Protein AF-K1PK33-F1 (afdb_monomer_lite)

Foldseek 3Di:
DDDPDDPDDDDPDPQDALDWDADPVRWIWHWHADPNDIDIWTKDFAPDWDAQPQQVVVVDADPVRHGDTARIATPRVRGGHHDPPPPVRVSVVRCVVRVPDD

Organism: Magallana gigas (NCBI:txid29159)

Secondary st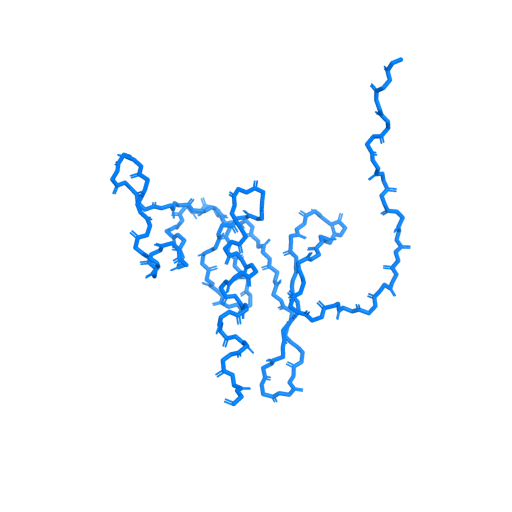ructure (DSSP, 8-state):
----------------TT-EEE-TTS-EEEEEEETTEEEEEEEEEEEEEEE-HHHHHHT-B-TTSPBPEEEEEETTT--B---TTT--HHHHHHHHHHS---

Structure (mmCIF, N/CA/C/O backbone):
data_AF-K1PK33-F1
#
_entry.id   AF-K1PK33-F1
#
loop_
_atom_site.group_PDB
_atom_site.id
_atom_site.type_symbol
_atom_site.label_atom_id
_atom_site.label_alt_id
_atom_site.label_comp_id
_atom_site.label_asym_id
_atom_site.label_entity_id
_atom_site.label_seq_id
_atom_site.pdbx_PDB_ins_code
_atom_site.Cartn_x
_atom_site.Cartn_y
_atom_site.Cartn_z
_atom_site.occupancy
_atom_site.B_iso_or_equiv
_atom_site.auth_seq_id
_atom_site.auth_comp_id
_atom_site.auth_asym_id
_atom_site.auth_atom_id
_atom_site.pdbx_PDB_model_num
ATOM 1 N N . MET A 1 1 ? 16.541 32.414 -13.543 1.00 37.16 1 MET A N 1
ATOM 2 C CA . MET A 1 1 ? 15.721 31.370 -14.196 1.00 37.16 1 MET A CA 1
ATOM 3 C C . MET A 1 1 ? 15.697 30.186 -13.229 1.00 37.16 1 MET A C 1
ATOM 5 O O . MET A 1 1 ? 16.771 29.677 -12.960 1.00 37.16 1 MET A O 1
ATOM 9 N N . ALA A 1 2 ? 14.664 30.121 -12.370 1.00 44.75 2 ALA A N 1
ATOM 10 C CA . ALA A 1 2 ? 13.646 29.042 -12.298 1.00 44.75 2 ALA A CA 1
ATOM 11 C C . ALA A 1 2 ? 14.223 27.737 -11.688 1.00 44.75 2 ALA A C 1
ATOM 13 O O . ALA A 1 2 ? 15.189 27.225 -12.227 1.00 44.75 2 ALA A O 1
ATOM 14 N N . GLU A 1 3 ? 13.790 27.149 -10.565 1.00 36.84 3 GLU A N 1
ATOM 15 C CA . GLU A 1 3 ? 12.603 27.227 -9.691 1.00 36.84 3 GLU A CA 1
ATOM 16 C C . GLU A 1 3 ? 13.015 26.840 -8.242 1.00 36.84 3 GLU A C 1
ATOM 18 O O . GLU A 1 3 ? 13.928 26.028 -8.077 1.00 36.84 3 GLU A O 1
ATOM 23 N N . PRO A 1 4 ? 12.361 27.337 -7.173 1.00 43.75 4 PRO A N 1
ATOM 24 C CA . PRO A 1 4 ? 12.530 26.788 -5.827 1.00 43.75 4 PRO A CA 1
ATOM 25 C C . PRO A 1 4 ? 11.628 25.555 -5.628 1.00 43.75 4 PRO A C 1
ATOM 27 O O . PRO A 1 4 ? 10.406 25.677 -5.535 1.00 43.75 4 PRO A O 1
ATOM 30 N N . ALA A 1 5 ? 12.218 24.358 -5.535 1.00 47.50 5 ALA A N 1
ATOM 31 C CA . ALA A 1 5 ? 11.487 23.139 -5.192 1.00 47.50 5 ALA A CA 1
ATOM 32 C C . ALA A 1 5 ? 10.870 23.275 -3.788 1.00 47.50 5 ALA A C 1
ATOM 34 O O . ALA A 1 5 ? 11.563 23.428 -2.783 1.00 47.50 5 ALA A O 1
ATOM 35 N N . ALA A 1 6 ? 9.540 23.273 -3.754 1.00 44.69 6 ALA A N 1
ATOM 36 C CA . ALA A 1 6 ? 8.713 23.588 -2.605 1.00 44.69 6 ALA A CA 1
ATOM 37 C C . ALA A 1 6 ? 9.001 22.696 -1.382 1.00 44.69 6 ALA A C 1
ATOM 39 O O . ALA A 1 6 ? 8.537 21.561 -1.294 1.00 44.69 6 ALA A O 1
ATOM 40 N N . MET A 1 7 ? 9.684 23.266 -0.388 1.00 42.12 7 MET A N 1
ATOM 41 C CA . MET A 1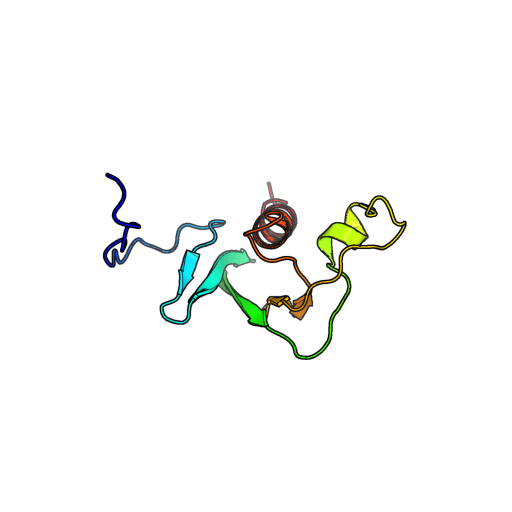 7 ? 9.675 22.802 0.998 1.00 42.12 7 MET A CA 1
ATOM 42 C C . MET A 1 7 ? 8.292 23.119 1.585 1.00 42.12 7 MET A C 1
ATOM 44 O O . MET A 1 7 ? 8.036 24.229 2.061 1.00 42.12 7 MET A O 1
ATOM 48 N N . LYS A 1 8 ? 7.345 22.180 1.479 1.00 44.16 8 LYS A N 1
ATOM 49 C CA . LYS A 1 8 ? 6.003 22.369 2.037 1.00 44.16 8 LYS A CA 1
ATOM 50 C C . LYS A 1 8 ? 6.056 22.169 3.549 1.00 44.16 8 LYS A C 1
ATOM 52 O O . LYS A 1 8 ? 6.262 21.072 4.054 1.00 44.16 8 LYS A O 1
ATOM 57 N N . ARG A 1 9 ? 5.938 23.320 4.210 1.00 40.09 9 ARG A N 1
ATOM 58 C CA . ARG A 1 9 ? 5.782 23.589 5.640 1.00 40.09 9 ARG A CA 1
ATOM 59 C C . ARG A 1 9 ? 4.893 22.547 6.316 1.00 40.09 9 ARG A C 1
ATOM 61 O O . ARG A 1 9 ? 3.862 22.170 5.769 1.00 40.09 9 ARG A O 1
ATOM 68 N N . GLY A 1 10 ? 5.299 22.149 7.520 1.00 44.12 10 GLY A N 1
ATOM 69 C CA . GLY A 1 10 ? 4.507 21.310 8.402 1.00 44.12 10 GLY A CA 1
ATOM 70 C C . GLY A 1 10 ? 3.120 21.901 8.607 1.00 44.12 10 GLY A C 1
ATOM 71 O O . GLY A 1 10 ? 2.968 23.019 9.096 1.00 44.12 10 GLY A O 1
ATOM 72 N N . VAL A 1 11 ? 2.122 21.121 8.227 1.00 42.56 11 VAL A N 1
ATOM 73 C CA . VAL A 1 11 ? 0.750 21.287 8.664 1.00 42.56 11 VAL A CA 1
ATOM 74 C C . VAL A 1 11 ? 0.427 19.984 9.376 1.00 42.56 11 VAL A C 1
ATOM 76 O O . VAL A 1 11 ? 0.555 18.904 8.803 1.00 42.56 11 VAL A O 1
ATOM 79 N N . ILE A 1 12 ? 0.061 20.073 10.650 1.00 48.12 12 ILE A N 1
ATOM 80 C CA . ILE A 1 12 ? -0.656 19.002 11.343 1.00 48.12 12 ILE A CA 1
ATOM 81 C C . ILE A 1 12 ? -2.072 18.937 10.749 1.00 48.12 12 ILE A C 1
ATOM 83 O O . ILE A 1 12 ? -3.052 19.282 11.397 1.00 48.12 12 ILE A O 1
ATOM 87 N N . GLU A 1 13 ? -2.181 18.591 9.465 1.00 49.12 13 GLU A N 1
ATOM 88 C CA . GLU A 1 13 ? -3.459 18.229 8.862 1.00 49.12 13 GLU A CA 1
ATOM 89 C C . GLU A 1 13 ? -3.867 16.894 9.474 1.00 49.12 13 GLU A C 1
ATOM 91 O O . GLU A 1 13 ? -3.061 15.963 9.561 1.00 49.12 13 GLU A O 1
ATOM 96 N N . ALA A 1 14 ? -5.110 16.813 9.953 1.00 53.28 14 ALA A N 1
ATOM 97 C CA . ALA A 1 14 ? -5.694 15.548 10.371 1.00 53.28 14 ALA A CA 1
ATOM 98 C C . ALA A 1 14 ? -5.405 14.487 9.292 1.00 53.28 14 ALA A C 1
ATOM 100 O O . ALA A 1 14 ? -5.487 14.815 8.104 1.00 53.28 14 ALA A O 1
ATOM 101 N N . PRO A 1 15 ? -5.040 13.245 9.663 1.00 57.06 15 PRO A N 1
ATOM 102 C CA . PRO A 1 15 ? -4.675 12.226 8.690 1.00 57.06 15 PRO A CA 1
ATOM 103 C C . PRO A 1 15 ? -5.823 12.058 7.698 1.00 57.06 15 PRO A C 1
ATOM 105 O O . PRO A 1 15 ? -6.903 11.584 8.055 1.00 57.06 15 PRO A O 1
ATOM 108 N N . VAL A 1 16 ? -5.603 12.492 6.456 1.00 64.94 16 VAL A N 1
ATOM 109 C CA . VAL A 1 16 ? -6.626 12.398 5.422 1.00 64.94 16 VAL A CA 1
ATOM 110 C C . VAL A 1 16 ? -6.765 10.920 5.089 1.00 64.94 16 VAL A C 1
ATOM 112 O O . VAL A 1 16 ? -5.856 10.295 4.535 1.00 64.94 16 VAL A O 1
ATOM 115 N N . LEU A 1 17 ? -7.899 10.343 5.485 1.00 74.44 17 LEU A N 1
ATOM 116 C CA . LEU A 1 17 ? -8.216 8.949 5.211 1.00 74.44 17 LEU A CA 1
ATOM 117 C C . LEU A 1 17 ? -8.039 8.660 3.723 1.00 74.44 17 LEU A C 1
ATOM 119 O O . LEU A 1 17 ? -8.419 9.454 2.863 1.00 74.44 17 LEU A O 1
ATOM 123 N N . ASN A 1 18 ? -7.459 7.503 3.424 1.00 72.19 18 ASN A N 1
ATOM 124 C CA . ASN A 1 18 ? -7.220 7.034 2.065 1.00 72.19 18 ASN A CA 1
ATOM 125 C C . ASN A 1 18 ? -6.302 7.951 1.228 1.00 72.19 18 ASN A C 1
ATOM 127 O O . ASN A 1 18 ? -6.338 7.879 0.001 1.00 72.19 18 ASN A O 1
ATOM 131 N N . THR A 1 19 ? -5.465 8.773 1.870 1.00 78.38 19 THR A N 1
ATOM 132 C CA . THR A 1 19 ? -4.480 9.639 1.203 1.00 78.38 19 THR A CA 1
ATOM 133 C C . THR A 1 19 ? -3.058 9.256 1.593 1.00 78.38 19 THR A C 1
ATOM 135 O O . THR A 1 19 ? -2.767 9.026 2.766 1.00 78.38 19 THR A O 1
ATOM 138 N N . VAL A 1 20 ? -2.163 9.174 0.604 1.00 81.88 20 VAL A N 1
ATOM 139 C CA . VAL A 1 20 ? -0.742 8.906 0.852 1.00 81.88 20 VAL A CA 1
ATOM 140 C C . VAL A 1 20 ? -0.046 10.202 1.243 1.00 81.88 20 VAL A C 1
ATOM 142 O O . VAL A 1 20 ? -0.018 11.153 0.465 1.00 81.88 20 VAL A O 1
ATOM 145 N N . THR A 1 21 ? 0.560 10.215 2.421 1.00 84.00 21 THR A N 1
ATOM 146 C CA . THR A 1 21 ? 1.436 11.282 2.903 1.00 84.00 21 THR A CA 1
ATOM 147 C C . THR A 1 21 ? 2.876 10.778 2.979 1.00 84.00 21 THR A C 1
ATOM 149 O O . THR A 1 21 ? 3.150 9.585 2.839 1.00 84.00 21 THR A O 1
ATOM 152 N N . THR A 1 22 ? 3.835 11.687 3.136 1.00 81.75 22 THR A N 1
ATOM 153 C CA . THR A 1 22 ? 5.240 11.339 3.381 1.00 81.75 22 THR A CA 1
ATOM 154 C C . THR A 1 22 ? 5.648 11.798 4.767 1.00 81.75 22 THR A C 1
ATOM 156 O O . THR A 1 22 ? 5.452 12.967 5.096 1.00 81.75 22 THR A O 1
ATOM 159 N N . ASN A 1 23 ? 6.236 10.898 5.551 1.00 80.94 23 ASN A N 1
ATOM 160 C CA . ASN A 1 23 ? 6.742 11.210 6.880 1.00 80.94 23 ASN A CA 1
ATOM 161 C C . ASN A 1 23 ? 8.054 12.023 6.809 1.00 80.94 23 ASN A C 1
ATOM 163 O O . ASN A 1 23 ? 8.638 12.206 5.738 1.00 80.94 23 ASN A O 1
ATOM 167 N N . LEU A 1 24 ? 8.546 12.479 7.967 1.00 77.56 24 LEU A N 1
ATOM 168 C CA . LEU A 1 24 ? 9.811 13.227 8.087 1.00 77.56 24 LEU A CA 1
ATOM 169 C C . LEU A 1 24 ? 11.041 12.435 7.603 1.00 77.56 24 LEU A C 1
ATOM 171 O O . LEU A 1 24 ? 12.046 13.028 7.226 1.00 77.56 24 LEU A O 1
ATOM 175 N N . GLU A 1 25 ? 10.956 11.105 7.578 1.00 78.88 25 GLU A N 1
ATOM 176 C CA . GLU A 1 25 ? 11.997 10.203 7.068 1.00 78.88 25 GLU A CA 1
ATOM 177 C C . GLU A 1 25 ? 11.886 9.969 5.545 1.00 78.88 25 GLU A C 1
ATOM 179 O O . GLU A 1 25 ? 12.652 9.196 4.969 1.00 78.88 25 GLU A O 1
ATOM 184 N N . GLY A 1 26 ? 10.917 10.600 4.867 1.00 78.25 26 GLY A N 1
ATOM 185 C CA . GLY A 1 26 ? 10.665 10.441 3.431 1.00 78.25 26 GLY A CA 1
ATOM 186 C C . GLY A 1 26 ? 9.976 9.124 3.040 1.00 78.25 26 GLY A C 1
ATOM 187 O O . GLY A 1 26 ? 9.934 8.764 1.853 1.00 78.25 26 GLY A O 1
ATOM 188 N N . GLN A 1 27 ? 9.440 8.389 4.015 1.00 82.31 27 GLN A N 1
ATOM 189 C CA . GLN A 1 27 ? 8.652 7.175 3.817 1.00 82.31 27 GLN A CA 1
ATOM 190 C C . GLN A 1 27 ? 7.197 7.536 3.524 1.00 82.31 27 GLN A C 1
ATOM 192 O O . GLN A 1 27 ? 6.650 8.469 4.104 1.00 82.31 27 GLN A O 1
ATOM 197 N N . CYS A 1 28 ? 6.557 6.794 2.621 1.00 84.69 28 CYS A N 1
ATOM 198 C CA . CYS A 1 28 ? 5.143 7.003 2.323 1.00 84.69 28 CYS A CA 1
ATOM 199 C C . CYS A 1 28 ? 4.289 6.325 3.398 1.00 84.69 28 CYS A C 1
ATOM 201 O O . CYS A 1 28 ? 4.477 5.137 3.656 1.00 84.69 28 CYS A O 1
ATOM 203 N N . GLU A 1 29 ? 3.330 7.033 3.976 1.00 87.25 29 GLU A N 1
ATOM 204 C CA . GLU A 1 29 ? 2.347 6.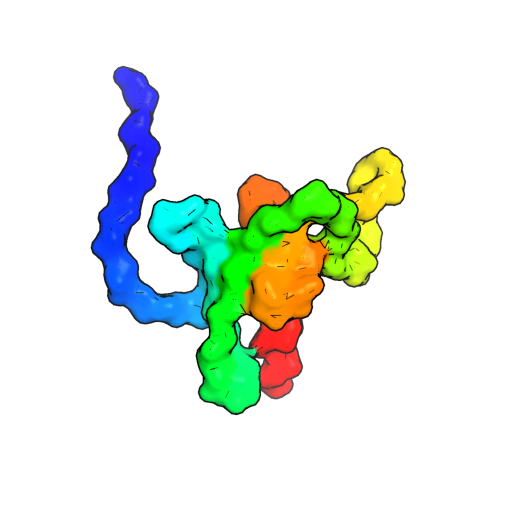479 4.900 1.00 87.25 29 GLU A CA 1
ATOM 205 C C . GLU A 1 29 ? 0.918 6.779 4.440 1.00 87.25 29 GLU A C 1
ATOM 207 O O . GLU A 1 29 ? 0.677 7.664 3.624 1.00 87.25 29 GLU A O 1
ATOM 212 N N . LEU A 1 30 ? -0.027 5.964 4.886 1.00 86.50 30 LEU A N 1
ATOM 213 C CA . LEU A 1 30 ? -1.432 6.021 4.505 1.00 86.50 30 LEU A CA 1
ATOM 214 C C . LEU A 1 30 ? -2.275 5.596 5.701 1.00 86.50 30 LEU A C 1
ATOM 216 O O . LEU A 1 30 ? -1.925 4.645 6.391 1.00 86.50 30 LEU A O 1
ATOM 220 N N . TYR A 1 31 ? -3.415 6.241 5.909 1.00 86.56 31 TYR A N 1
ATOM 221 C CA . TYR A 1 31 ? -4.341 5.885 6.979 1.00 86.56 31 TYR A CA 1
ATOM 222 C C . TYR A 1 31 ? -5.651 5.368 6.393 1.00 86.56 31 TYR A C 1
ATOM 224 O O . TYR A 1 31 ? -6.226 6.002 5.508 1.00 86.56 31 TYR A O 1
ATOM 232 N N . THR A 1 32 ? -6.123 4.218 6.868 1.00 86.19 32 THR A N 1
ATOM 233 C CA . THR A 1 32 ? -7.380 3.603 6.411 1.00 86.19 32 THR A CA 1
ATOM 234 C C . THR A 1 32 ? -8.227 3.188 7.608 1.00 86.19 32 THR A C 1
ATOM 236 O O . THR A 1 32 ? -7.702 3.000 8.703 1.00 86.19 32 THR A O 1
ATOM 239 N N . MET A 1 33 ? -9.539 3.058 7.416 1.00 83.19 33 MET A N 1
ATOM 240 C CA . MET A 1 33 ? -10.453 2.571 8.452 1.00 83.19 33 MET A CA 1
ATOM 241 C C . MET A 1 33 ? -10.718 1.082 8.245 1.00 83.19 33 MET A C 1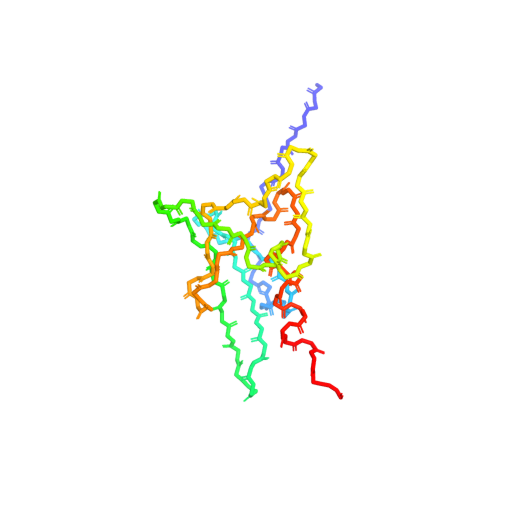
ATOM 243 O O . MET A 1 33 ? -11.221 0.690 7.199 1.00 83.19 33 MET A O 1
ATOM 247 N N . GLU A 1 34 ? -10.407 0.266 9.246 1.00 81.00 34 GLU A N 1
ATOM 248 C CA . GLU A 1 34 ? -10.674 -1.176 9.277 1.00 81.00 34 GLU A CA 1
ATOM 249 C C . GLU A 1 34 ? -11.517 -1.486 10.512 1.00 81.00 34 GLU A C 1
ATOM 251 O O . GLU A 1 34 ? -11.062 -1.280 11.640 1.00 81.00 34 GLU A O 1
ATOM 256 N N . GLY A 1 35 ? -12.761 -1.936 10.328 1.00 76.38 35 GLY A N 1
ATOM 257 C CA . GLY A 1 35 ? -13.642 -2.287 11.452 1.00 76.38 35 GLY A CA 1
ATOM 258 C C . GLY A 1 35 ? -13.833 -1.154 12.473 1.00 76.38 35 GLY A C 1
ATOM 259 O O . GLY A 1 35 ? -13.874 -1.405 13.675 1.00 76.38 35 GLY A O 1
ATOM 260 N N . GLY A 1 36 ? -13.869 0.102 12.010 1.00 78.81 36 GLY A N 1
ATOM 261 C CA . GLY A 1 36 ? -13.989 1.287 12.868 1.00 78.81 36 GLY A CA 1
ATOM 262 C C . GLY A 1 36 ? -12.685 1.749 13.533 1.00 78.81 36 GLY A C 1
ATOM 263 O O . GLY A 1 36 ? -12.713 2.691 14.321 1.00 78.81 36 GLY A O 1
ATOM 264 N N . ARG A 1 37 ? -11.538 1.129 13.225 1.00 82.88 37 ARG A N 1
ATOM 265 C CA . ARG A 1 37 ? -10.220 1.530 13.740 1.00 82.88 37 ARG A CA 1
ATOM 266 C C . ARG A 1 37 ? -9.371 2.160 12.648 1.00 82.88 37 ARG A C 1
ATOM 268 O O . ARG A 1 37 ? -9.309 1.655 11.530 1.00 82.88 37 ARG A O 1
ATOM 275 N N . LEU A 1 38 ? -8.672 3.233 13.008 1.00 84.88 38 LEU A N 1
ATOM 276 C CA . LEU A 1 38 ? -7.693 3.869 12.138 1.00 84.88 38 LEU A CA 1
ATOM 277 C C . LEU A 1 38 ? -6.421 3.016 12.089 1.00 84.88 38 LEU A C 1
ATOM 279 O O . LEU A 1 38 ? -5.727 2.859 13.093 1.00 84.88 38 LEU A O 1
ATOM 283 N N . ILE A 1 39 ? -6.105 2.485 10.915 1.00 87.44 39 ILE A N 1
ATOM 284 C CA . ILE A 1 39 ? -4.903 1.702 10.658 1.00 87.44 39 ILE A CA 1
ATOM 285 C C . ILE A 1 39 ? -3.927 2.551 9.853 1.00 87.44 39 ILE A C 1
ATOM 287 O O . ILE A 1 39 ? -4.235 3.008 8.752 1.00 87.44 39 ILE A O 1
ATOM 291 N N . ARG A 1 40 ? -2.730 2.751 10.409 1.00 88.94 40 ARG A N 1
ATOM 292 C CA . ARG A 1 40 ? -1.60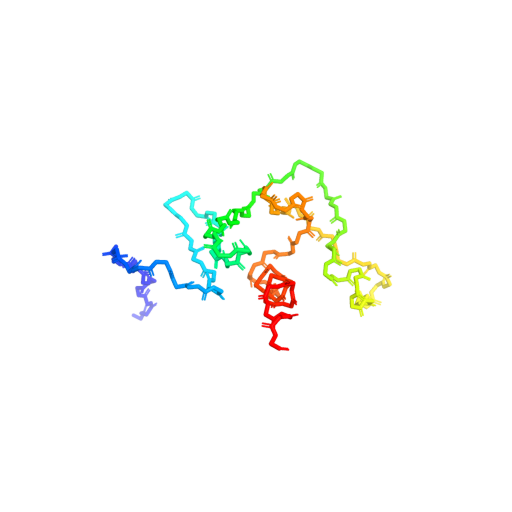8 3.380 9.710 1.00 88.94 40 ARG A CA 1
ATOM 293 C C . ARG A 1 40 ? -0.863 2.327 8.907 1.00 88.94 40 ARG A C 1
ATOM 295 O O . ARG A 1 40 ? -0.437 1.321 9.462 1.00 88.94 40 ARG A O 1
ATOM 302 N N . HIS A 1 41 ? -0.644 2.596 7.632 1.00 89.06 41 HIS A N 1
ATOM 303 C CA . HIS A 1 41 ? 0.094 1.779 6.682 1.00 89.06 41 HIS A CA 1
ATOM 304 C C . HIS A 1 41 ? 1.347 2.528 6.276 1.00 89.06 41 HIS A C 1
ATOM 306 O O . HIS A 1 41 ? 1.258 3.559 5.621 1.00 89.06 41 HIS A O 1
ATOM 312 N N . THR A 1 42 ? 2.514 2.010 6.636 1.00 89.56 42 THR A N 1
ATOM 313 C CA . THR A 1 42 ? 3.794 2.637 6.286 1.00 89.56 42 THR A CA 1
ATOM 314 C C . THR A 1 42 ? 4.499 1.804 5.229 1.00 89.56 42 THR A C 1
ATOM 316 O O . THR A 1 42 ? 4.630 0.586 5.357 1.00 89.56 42 THR A O 1
ATOM 319 N N . LEU A 1 43 ? 4.939 2.457 4.159 1.00 87.69 43 LEU A N 1
ATOM 320 C CA . LEU A 1 43 ? 5.652 1.836 3.060 1.00 87.69 43 LEU A CA 1
ATOM 321 C C . LEU A 1 43 ? 7.156 1.836 3.363 1.00 87.69 43 LEU A C 1
ATOM 323 O O . LEU A 1 43 ? 7.832 2.856 3.226 1.00 87.69 43 LEU A O 1
ATOM 327 N N . LYS A 1 44 ? 7.685 0.671 3.735 1.00 88.88 44 LYS A N 1
ATOM 328 C CA . LYS A 1 44 ? 9.102 0.471 4.049 1.00 88.88 44 LYS A CA 1
ATOM 329 C C . LYS A 1 44 ? 9.843 -0.218 2.918 1.00 88.88 44 LYS A C 1
ATOM 331 O O . LYS A 1 44 ? 9.306 -1.104 2.246 1.00 88.88 44 LYS A O 1
ATOM 336 N N . SER A 1 45 ? 11.106 0.155 2.738 1.00 87.44 45 SER A N 1
ATOM 337 C CA . SER A 1 45 ? 12.034 -0.584 1.887 1.00 87.44 45 SER A CA 1
ATOM 338 C C . SER A 1 45 ? 12.365 -1.948 2.498 1.00 87.44 45 SER A C 1
ATOM 340 O O . SER A 1 45 ? 12.522 -2.079 3.708 1.00 87.44 45 SER A O 1
ATOM 342 N N . MET A 1 46 ? 12.488 -2.961 1.653 1.00 85.94 46 MET A N 1
ATOM 343 C CA . MET A 1 46 ? 12.827 -4.338 1.980 1.00 85.94 46 MET A CA 1
ATOM 344 C C . MET A 1 46 ? 14.105 -4.719 1.216 1.00 85.94 46 MET A C 1
ATOM 346 O O . MET A 1 46 ? 14.265 -4.300 0.066 1.00 85.94 46 MET A O 1
ATOM 350 N N . PRO A 1 47 ? 15.001 -5.535 1.803 1.00 83.81 47 PRO A N 1
ATOM 351 C CA . PRO A 1 47 ? 16.239 -5.953 1.138 1.00 83.81 47 PRO A CA 1
ATOM 352 C C . PRO A 1 47 ? 16.001 -6.819 -0.110 1.00 83.81 47 PRO A C 1
ATOM 354 O O . PRO A 1 47 ? 16.798 -6.795 -1.044 1.00 83.81 47 PRO A O 1
ATOM 357 N N . ALA A 1 48 ? 14.898 -7.570 -0.154 1.00 86.00 48 ALA A N 1
ATOM 358 C CA . ALA A 1 48 ? 14.551 -8.437 -1.275 1.00 86.00 48 ALA A CA 1
ATOM 359 C C . ALA A 1 48 ? 13.491 -7.794 -2.180 1.00 86.00 48 ALA A C 1
ATOM 361 O O . ALA A 1 48 ? 12.454 -7.324 -1.705 1.00 86.00 48 ALA A O 1
ATOM 362 N N . ARG A 1 49 ? 13.710 -7.849 -3.501 1.00 83.38 49 ARG A N 1
ATOM 363 C CA . ARG A 1 49 ? 12.674 -7.503 -4.484 1.00 83.38 49 ARG A CA 1
ATOM 364 C C . ARG A 1 49 ? 11.588 -8.565 -4.458 1.00 83.38 49 ARG A C 1
ATOM 366 O O . ARG A 1 49 ? 11.852 -9.734 -4.725 1.00 83.38 49 ARG A O 1
ATOM 373 N N . LYS A 1 50 ? 10.354 -8.147 -4.201 1.00 87.62 50 LYS A N 1
ATOM 374 C CA . LYS A 1 50 ? 9.173 -9.004 -4.314 1.00 87.62 50 LYS A CA 1
ATOM 375 C C . LYS A 1 50 ? 8.264 -8.495 -5.418 1.00 87.62 50 LYS A C 1
ATOM 377 O O . LYS A 1 50 ? 8.295 -7.324 -5.788 1.00 87.62 50 LYS A O 1
ATOM 382 N N . VAL A 1 51 ? 7.452 -9.387 -5.965 1.00 87.25 51 VAL A N 1
ATOM 383 C CA . VAL A 1 51 ? 6.435 -9.015 -6.950 1.00 87.25 51 VAL A CA 1
ATOM 384 C C . VAL A 1 51 ? 5.373 -8.161 -6.261 1.00 87.25 51 VAL A C 1
ATOM 386 O O . VAL A 1 51 ? 4.894 -8.534 -5.194 1.00 87.25 51 VAL A O 1
ATOM 389 N N . CYS A 1 52 ? 5.006 -7.028 -6.859 1.00 87.12 52 CYS A N 1
ATOM 390 C CA . CYS A 1 52 ? 3.942 -6.169 -6.352 1.00 87.12 52 CYS A CA 1
ATOM 391 C C . CYS A 1 52 ? 2.619 -6.944 -6.324 1.00 87.12 52 CYS A C 1
ATOM 393 O O . CYS A 1 52 ? 2.160 -7.420 -7.363 1.00 87.12 52 CYS A O 1
ATOM 395 N N . ALA A 1 53 ? 1.999 -7.047 -5.148 1.00 86.69 53 ALA A N 1
ATOM 396 C CA . ALA A 1 53 ? 0.748 -7.772 -4.952 1.00 86.69 53 ALA A CA 1
ATOM 397 C C . ALA A 1 53 ? -0.370 -7.210 -5.841 1.00 86.69 53 ALA A C 1
ATOM 399 O O . ALA A 1 53 ? -1.096 -7.975 -6.470 1.00 86.69 53 ALA A O 1
ATOM 400 N N . TYR A 1 54 ? -0.444 -5.881 -5.964 1.00 85.88 54 TYR A N 1
ATOM 401 C CA . TYR A 1 54 ? -1.423 -5.225 -6.826 1.00 85.88 54 TYR A CA 1
ATOM 402 C C . TYR A 1 54 ? -1.187 -5.528 -8.310 1.00 85.88 54 TYR A C 1
ATOM 404 O O . TYR A 1 54 ? -2.109 -5.956 -8.988 1.00 85.88 54 TYR A O 1
ATOM 412 N N . CYS A 1 55 ? 0.047 -5.400 -8.812 1.00 83.62 55 CYS A N 1
ATOM 413 C CA . CYS A 1 55 ? 0.344 -5.714 -10.217 1.00 83.62 55 CYS A CA 1
ATOM 414 C C . CYS A 1 55 ? 0.157 -7.203 -10.538 1.00 83.62 55 CYS A C 1
ATOM 416 O O . CYS A 1 55 ? -0.223 -7.558 -11.649 1.00 83.62 55 CYS A O 1
ATOM 418 N N . LYS A 1 56 ? 0.413 -8.085 -9.564 1.00 85.25 56 LYS A N 1
ATOM 419 C CA . LYS A 1 56 ? 0.110 -9.513 -9.684 1.00 85.25 56 LYS A CA 1
ATOM 420 C C . LYS A 1 56 ? -1.398 -9.749 -9.785 1.00 85.25 56 LYS A C 1
ATOM 422 O O . LYS A 1 56 ? -1.811 -10.576 -10.587 1.00 85.25 56 LYS A O 1
ATOM 427 N N . PHE A 1 57 ? -2.192 -9.028 -8.994 1.00 83.31 57 PHE A N 1
ATOM 428 C CA . PHE A 1 57 ? -3.652 -9.114 -9.004 1.00 83.31 57 PHE A CA 1
ATOM 429 C C . PHE A 1 57 ? -4.260 -8.564 -10.300 1.00 83.31 57 PHE A C 1
ATOM 431 O O . PHE A 1 57 ? -5.104 -9.221 -10.896 1.00 83.31 57 PHE A O 1
ATOM 438 N N . THR A 1 58 ? -3.796 -7.407 -10.781 1.00 82.12 58 THR A N 1
ATOM 439 C CA . THR A 1 58 ? -4.270 -6.820 -12.045 1.00 82.12 58 THR A CA 1
ATOM 440 C C . THR A 1 58 ? -3.776 -7.570 -13.281 1.00 82.12 58 THR A C 1
ATOM 442 O O . THR A 1 58 ? -4.255 -7.318 -14.382 1.00 82.12 58 THR A O 1
ATOM 445 N N . GLY A 1 59 ? -2.804 -8.476 -13.127 1.00 77.00 59 GLY A N 1
ATOM 446 C CA . GLY A 1 59 ? -2.189 -9.189 -14.244 1.00 77.00 59 GLY A CA 1
ATOM 447 C C . GLY A 1 59 ? -1.354 -8.285 -15.153 1.00 77.00 59 GLY A C 1
ATOM 448 O O . GLY A 1 59 ? -0.981 -8.704 -16.248 1.00 77.00 59 GLY A O 1
ATOM 449 N N . GLU A 1 60 ? -1.039 -7.061 -14.716 1.00 68.75 60 GLU A N 1
ATOM 450 C CA . GLU A 1 60 ? -0.239 -6.124 -15.496 1.00 68.75 60 GLU A CA 1
ATOM 451 C C . GLU A 1 60 ? 1.200 -6.632 -15.629 1.00 68.75 60 GLU A C 1
ATOM 453 O O . GLU A 1 60 ? 1.981 -6.675 -14.669 1.00 68.75 60 GLU A O 1
ATOM 458 N N . ARG A 1 61 ? 1.556 -7.004 -16.857 1.00 71.44 61 ARG A N 1
ATOM 459 C CA . ARG A 1 61 ? 2.910 -7.397 -17.245 1.00 71.44 61 ARG A CA 1
ATOM 460 C C . ARG A 1 61 ? 3.583 -6.220 -17.933 1.00 71.44 61 ARG A C 1
ATOM 462 O O . ARG A 1 61 ? 2.959 -5.498 -18.707 1.00 71.44 61 ARG A O 1
ATOM 469 N N . PHE A 1 62 ? 4.866 -6.020 -17.656 1.00 67.31 62 PHE A N 1
ATOM 470 C CA . PHE A 1 62 ? 5.675 -5.119 -18.468 1.00 67.31 62 PHE A CA 1
ATOM 471 C C . PHE A 1 62 ? 5.810 -5.661 -19.894 1.00 67.31 62 PHE A C 1
ATOM 473 O O . PHE A 1 62 ? 5.660 -6.862 -20.114 1.00 67.31 62 PHE A O 1
ATOM 480 N N . ALA A 1 63 ? 6.172 -4.787 -20.840 1.00 62.38 63 ALA A N 1
ATOM 481 C CA . ALA A 1 63 ? 6.435 -5.152 -22.237 1.00 62.38 63 ALA A CA 1
ATOM 482 C C . ALA A 1 63 ? 7.413 -6.339 -22.379 1.00 62.38 63 ALA A C 1
ATOM 484 O O . ALA A 1 63 ? 7.295 -7.135 -23.302 1.00 62.38 63 ALA A O 1
ATOM 485 N N . ASN A 1 64 ? 8.306 -6.523 -21.399 1.00 68.00 64 ASN A N 1
ATOM 486 C CA . ASN A 1 64 ? 9.261 -7.633 -21.332 1.00 68.00 64 ASN A CA 1
ATOM 487 C C . ASN A 1 64 ? 8.686 -8.916 -20.685 1.00 68.00 64 ASN A C 1
ATOM 489 O O . ASN A 1 64 ? 9.450 -9.743 -20.193 1.00 68.00 64 ASN A O 1
ATOM 493 N N . GLY A 1 65 ? 7.363 -9.058 -20.552 1.00 70.69 65 GLY A N 1
ATOM 494 C CA . GLY A 1 65 ? 6.689 -10.231 -19.968 1.00 70.69 65 GLY A CA 1
ATOM 495 C C . GLY A 1 65 ? 6.797 -10.383 -18.442 1.00 70.69 65 GLY A C 1
ATOM 496 O O . GLY A 1 65 ? 6.121 -11.229 -17.859 1.00 70.69 65 GLY A O 1
ATOM 497 N N . ASN A 1 66 ? 7.603 -9.555 -17.773 1.00 74.12 66 ASN A N 1
ATOM 498 C CA . ASN A 1 66 ? 7.839 -9.629 -16.331 1.00 74.12 66 ASN A CA 1
ATOM 499 C C . ASN A 1 66 ? 6.774 -8.873 -15.522 1.00 74.12 66 ASN A C 1
ATOM 501 O O . ASN A 1 66 ? 6.352 -7.775 -15.892 1.00 74.12 66 ASN A O 1
ATOM 505 N N . ILE A 1 67 ? 6.378 -9.431 -14.375 1.00 77.31 67 ILE A N 1
ATOM 506 C CA . ILE A 1 67 ? 5.495 -8.746 -13.418 1.00 77.31 67 ILE A CA 1
ATOM 507 C C . ILE A 1 67 ? 6.318 -7.731 -12.624 1.00 77.31 67 ILE A C 1
ATOM 509 O O . ILE A 1 67 ? 7.462 -7.994 -12.247 1.00 77.31 67 ILE A O 1
ATOM 513 N N . LYS A 1 68 ? 5.730 -6.567 -12.339 1.00 81.25 68 LYS A N 1
ATOM 514 C CA . LYS A 1 68 ? 6.411 -5.497 -11.612 1.00 81.25 68 LYS A CA 1
ATOM 515 C C . LYS A 1 68 ? 6.908 -5.942 -10.246 1.00 81.25 68 LYS A C 1
ATOM 517 O O . LYS A 1 68 ? 6.129 -6.296 -9.362 1.00 81.25 68 LYS A O 1
ATOM 522 N N . GLN A 1 69 ? 8.222 -5.869 -10.078 1.00 84.38 69 GLN A N 1
ATOM 523 C CA . GLN A 1 69 ? 8.889 -6.077 -8.805 1.00 84.38 69 GLN A CA 1
ATOM 524 C C . GLN A 1 69 ? 9.060 -4.747 -8.073 1.00 84.38 69 GLN A C 1
ATOM 526 O O . GLN A 1 69 ? 9.205 -3.686 -8.679 1.00 84.38 69 GLN A O 1
ATOM 531 N N . THR A 1 70 ? 9.023 -4.813 -6.752 1.00 86.06 70 THR A N 1
ATOM 532 C CA . THR A 1 70 ? 9.152 -3.677 -5.851 1.00 86.06 70 THR A CA 1
ATOM 533 C C . THR A 1 70 ? 10.096 -4.038 -4.715 1.00 86.06 70 THR A C 1
ATOM 535 O O . THR A 1 70 ? 10.133 -5.178 -4.249 1.00 86.06 70 THR A O 1
ATOM 538 N N . PHE A 1 71 ? 10.857 -3.046 -4.273 1.00 87.31 71 PHE A N 1
ATOM 539 C CA . PHE A 1 71 ? 11.646 -3.109 -3.045 1.00 87.31 71 PHE A CA 1
ATOM 540 C C . PHE A 1 71 ? 10.872 -2.583 -1.844 1.00 87.31 71 PHE A C 1
ATOM 542 O O . PHE A 1 71 ? 11.446 -2.402 -0.783 1.00 87.31 71 PHE A O 1
ATOM 549 N N . TYR A 1 72 ? 9.595 -2.263 -2.010 1.00 88.31 72 TYR A N 1
ATOM 550 C CA . TYR A 1 72 ? 8.795 -1.638 -0.976 1.00 88.31 72 TYR A CA 1
ATOM 551 C C . TYR A 1 72 ? 7.654 -2.5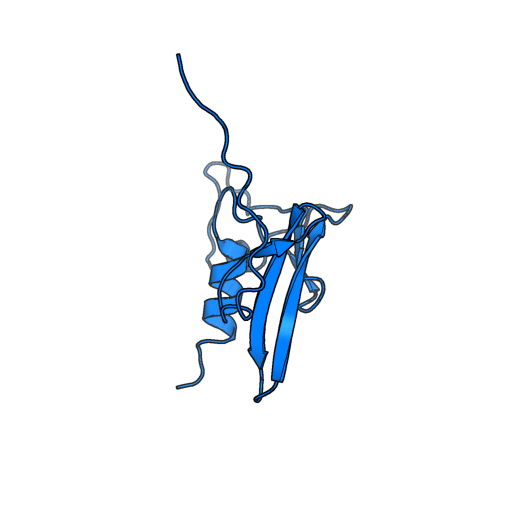56 -0.566 1.00 88.31 72 TYR A C 1
ATOM 553 O O . TYR A 1 72 ? 7.052 -3.239 -1.398 1.00 88.31 72 TYR A O 1
ATOM 561 N N . HIS A 1 73 ? 7.344 -2.554 0.722 1.00 91.06 73 HIS A N 1
ATOM 562 C CA . HIS A 1 73 ? 6.208 -3.268 1.278 1.00 91.06 73 HIS A CA 1
ATOM 563 C C . HIS A 1 73 ? 5.501 -2.402 2.311 1.00 91.06 73 HIS A C 1
ATOM 565 O O . HIS A 1 73 ? 6.115 -1.555 2.956 1.00 91.06 73 HIS A O 1
ATOM 571 N N . CYS A 1 74 ? 4.199 -2.608 2.444 1.00 89.94 74 CYS A N 1
ATOM 572 C CA . CYS A 1 74 ? 3.455 -2.076 3.568 1.00 89.94 74 CYS A CA 1
ATOM 573 C C . CYS A 1 74 ? 3.835 -2.881 4.814 1.00 89.94 74 CYS A C 1
ATOM 575 O O . CYS A 1 74 ? 3.655 -4.096 4.812 1.00 89.94 74 CYS A O 1
ATOM 577 N N . GLU A 1 75 ? 4.334 -2.224 5.857 1.00 90.25 75 GLU A N 1
ATOM 578 C CA . GLU A 1 75 ? 4.660 -2.871 7.134 1.00 90.25 75 GLU A CA 1
ATOM 579 C C . GLU A 1 75 ? 3.412 -3.494 7.774 1.00 90.25 75 GLU A C 1
ATOM 581 O O . GLU A 1 75 ? 3.427 -4.652 8.183 1.00 90.25 75 GLU A O 1
ATOM 586 N N . THR A 1 76 ? 2.303 -2.758 7.764 1.00 89.62 76 THR A N 1
ATOM 587 C CA . THR A 1 76 ? 1.061 -3.129 8.451 1.00 89.62 76 THR A CA 1
ATOM 588 C C . THR A 1 76 ? 0.320 -4.273 7.770 1.00 89.62 76 THR A C 1
ATOM 590 O O . THR A 1 76 ? -0.136 -5.205 8.421 1.00 89.62 76 THR A O 1
ATOM 593 N N . CYS A 1 77 ? 0.224 -4.233 6.441 1.00 86.81 77 CYS A N 1
ATOM 594 C CA . CYS A 1 77 ? -0.407 -5.295 5.660 1.00 86.81 77 CYS A CA 1
ATOM 595 C C . CYS A 1 77 ? 0.572 -6.417 5.265 1.00 86.81 77 CYS A C 1
ATOM 597 O O . CYS A 1 77 ? 0.144 -7.408 4.679 1.00 86.81 77 CYS A O 1
ATOM 599 N N . ASN A 1 78 ? 1.877 -6.242 5.500 1.00 87.81 78 ASN A N 1
ATOM 600 C CA . ASN A 1 78 ? 2.962 -7.105 5.018 1.00 87.81 78 ASN A CA 1
ATOM 601 C C . ASN A 1 78 ? 2.936 -7.387 3.497 1.00 87.81 78 ASN A C 1
ATOM 603 O O . ASN A 1 78 ? 3.422 -8.414 3.024 1.00 87.81 78 ASN A O 1
ATOM 607 N N . VAL A 1 79 ? 2.364 -6.480 2.696 1.00 88.94 79 VAL A N 1
ATOM 608 C CA . VAL A 1 79 ? 2.210 -6.683 1.246 1.00 88.94 79 VAL A CA 1
ATOM 609 C C . VAL A 1 79 ? 3.237 -5.888 0.441 1.00 88.94 79 VAL A C 1
ATOM 611 O O . VAL A 1 79 ? 3.385 -4.682 0.656 1.00 88.94 79 VAL A O 1
ATOM 614 N N . PRO A 1 80 ? 3.934 -6.516 -0.522 1.00 90.12 80 PRO A N 1
ATOM 615 C CA . PRO A 1 80 ? 4.830 -5.809 -1.430 1.00 90.12 80 PRO A CA 1
ATOM 616 C C . PRO A 1 80 ? 4.021 -4.939 -2.398 1.00 90.12 80 PRO A C 1
ATOM 618 O O . PRO A 1 80 ? 3.203 -5.448 -3.165 1.00 90.12 80 PRO A O 1
ATOM 621 N N . LEU A 1 81 ? 4.243 -3.624 -2.383 1.00 88.12 81 LEU A N 1
ATOM 622 C CA . LEU A 1 81 ? 3.531 -2.656 -3.225 1.00 88.12 81 LEU A CA 1
ATOM 623 C C . LEU A 1 81 ? 4.506 -1.660 -3.855 1.00 88.12 81 LEU A C 1
ATOM 625 O O . LEU A 1 81 ? 5.564 -1.365 -3.303 1.00 88.12 81 LEU A O 1
ATOM 629 N N . CYS A 1 82 ? 4.183 -1.162 -5.048 1.00 83.56 82 CYS A N 1
ATOM 630 C CA . CYS A 1 82 ? 5.019 -0.164 -5.716 1.00 83.56 82 CYS A CA 1
ATOM 631 C C . CYS A 1 82 ? 4.914 1.209 -5.048 1.00 83.56 82 CYS A C 1
ATOM 633 O O . CYS A 1 82 ? 3.840 1.610 -4.600 1.00 83.56 82 CYS A O 1
ATOM 635 N N . ARG A 1 83 ? 6.034 1.943 -5.050 1.00 72.00 83 ARG A N 1
ATOM 636 C CA . ARG A 1 83 ? 6.095 3.329 -4.580 1.00 72.00 83 ARG A CA 1
ATOM 637 C C . ARG A 1 83 ? 5.295 4.257 -5.501 1.00 72.00 83 ARG A C 1
ATOM 639 O O . ARG A 1 83 ? 5.282 4.078 -6.721 1.00 72.00 83 ARG A O 1
ATOM 646 N N . PHE A 1 84 ? 4.712 5.283 -4.884 1.00 62.47 84 PHE A N 1
ATOM 647 C CA . PHE A 1 84 ? 3.860 6.319 -5.478 1.00 62.47 84 PHE A CA 1
ATOM 648 C C . PHE A 1 84 ? 4.427 6.964 -6.756 1.00 62.47 84 PHE A C 1
ATOM 650 O O . PHE A 1 84 ? 3.681 7.289 -7.667 1.00 62.47 84 PHE A O 1
ATOM 657 N N . GLN A 1 85 ? 5.752 7.070 -6.875 1.00 59.56 85 GLN A N 1
ATOM 658 C CA . GLN A 1 85 ? 6.411 7.821 -7.948 1.00 59.56 85 GLN A CA 1
ATOM 659 C C . GLN A 1 85 ? 6.276 7.218 -9.358 1.00 59.56 85 GLN A C 1
ATOM 661 O O . GLN A 1 85 ? 6.540 7.908 -10.334 1.00 59.56 85 GLN A O 1
ATOM 666 N N . SER A 1 86 ? 5.890 5.944 -9.495 1.00 57.47 86 SER A N 1
ATOM 667 C CA . SER A 1 86 ? 5.721 5.329 -10.825 1.00 57.47 86 SER A CA 1
ATOM 668 C C . SER A 1 86 ? 4.309 4.838 -11.107 1.00 57.47 86 SER A C 1
ATOM 670 O O . SER A 1 86 ? 3.923 4.803 -12.267 1.00 57.47 86 SER A O 1
ATOM 672 N N . ARG A 1 87 ? 3.577 4.384 -10.083 1.00 62.94 87 ARG A N 1
ATOM 673 C CA . ARG A 1 87 ? 2.158 3.995 -10.123 1.00 62.94 87 ARG A CA 1
ATOM 674 C C . ARG A 1 87 ? 1.652 4.007 -8.687 1.00 62.94 87 ARG A C 1
ATOM 676 O O . ARG A 1 87 ? 2.321 3.452 -7.815 1.00 62.94 87 ARG A O 1
ATOM 683 N N . GLU A 1 88 ? 0.474 4.560 -8.446 1.00 75.44 88 GLU A N 1
ATOM 684 C CA . GLU A 1 88 ? -0.137 4.686 -7.117 1.00 75.44 88 GLU A CA 1
ATOM 685 C C . GLU A 1 88 ? -0.642 3.338 -6.555 1.00 75.44 88 GLU A C 1
ATOM 687 O O . GLU A 1 88 ? -1.662 3.277 -5.879 1.00 75.44 88 GLU A O 1
ATOM 692 N N . CYS A 1 89 ? 0.060 2.224 -6.808 1.00 85.31 89 CYS A N 1
ATOM 693 C CA . CYS A 1 89 ? -0.352 0.877 -6.399 1.00 85.31 89 CYS A CA 1
ATOM 694 C C . CYS A 1 89 ? -0.559 0.769 -4.889 1.00 85.31 89 CYS A C 1
ATOM 696 O O . CYS A 1 89 ? -1.434 0.030 -4.453 1.00 85.31 89 CYS A O 1
ATOM 698 N N . PHE A 1 90 ? 0.241 1.491 -4.098 1.00 85.06 90 PHE A N 1
ATOM 699 C CA . PHE A 1 90 ? 0.071 1.549 -2.651 1.00 85.06 90 PHE A CA 1
ATOM 700 C C . PHE A 1 90 ? -1.308 2.104 -2.266 1.00 85.06 90 PHE A C 1
ATOM 702 O O . PHE A 1 90 ? -2.069 1.410 -1.594 1.00 85.06 90 PHE A O 1
ATOM 709 N N . LEU A 1 91 ? -1.660 3.288 -2.777 1.00 84.25 91 LEU A N 1
ATOM 710 C CA . LEU A 1 91 ? -2.959 3.923 -2.556 1.00 84.25 91 LEU A CA 1
ATOM 711 C C . LEU A 1 91 ? -4.100 3.078 -3.127 1.00 84.25 91 LEU A C 1
ATOM 713 O O . LEU A 1 91 ? -5.037 2.762 -2.407 1.00 84.25 91 LEU A O 1
ATOM 717 N N . VAL A 1 92 ? -4.007 2.672 -4.395 1.00 85.56 92 VAL A N 1
ATOM 718 C CA . VAL A 1 92 ? -5.077 1.949 -5.097 1.00 85.56 92 VAL A CA 1
ATOM 719 C C . VAL A 1 92 ? -5.374 0.605 -4.437 1.00 85.56 92 VAL A C 1
ATOM 721 O O . VAL A 1 92 ? -6.538 0.272 -4.247 1.00 85.56 92 VAL A O 1
ATOM 724 N N . TYR A 1 93 ? -4.350 -0.146 -4.023 1.00 86.88 93 TYR A N 1
ATOM 725 C CA . TYR A 1 93 ? -4.551 -1.413 -3.318 1.00 86.88 93 TYR A CA 1
ATOM 726 C C . TYR A 1 93 ? -5.338 -1.222 -2.019 1.00 86.88 93 TYR A C 1
ATOM 728 O O . TYR A 1 93 ? -6.279 -1.962 -1.752 1.00 86.88 93 TYR A O 1
ATOM 736 N N . HIS A 1 94 ? -4.973 -0.216 -1.225 1.00 85.44 94 HIS A N 1
ATOM 737 C CA . HIS A 1 94 ? -5.637 0.063 0.048 1.00 85.44 94 HIS A CA 1
ATOM 738 C C . HIS A 1 94 ? -7.035 0.642 -0.180 1.00 85.44 94 HIS A C 1
ATOM 740 O O . HIS A 1 94 ? -7.983 0.246 0.483 1.00 85.44 94 HIS A O 1
ATOM 746 N N . LYS A 1 95 ? -7.196 1.509 -1.180 1.00 82.56 95 LYS A N 1
ATOM 747 C CA . LYS A 1 95 ? -8.488 2.010 -1.644 1.00 82.56 95 LYS A CA 1
ATOM 748 C C . LYS A 1 95 ? -9.419 0.856 -2.019 1.00 82.56 95 LYS A C 1
ATOM 750 O O . LYS A 1 95 ? -10.522 0.801 -1.509 1.00 82.56 95 LYS A O 1
ATOM 755 N N . LEU A 1 96 ? -8.978 -0.113 -2.813 1.00 82.38 96 LEU A N 1
ATOM 756 C CA . LEU A 1 96 ? -9.808 -1.269 -3.173 1.00 82.38 96 LEU A CA 1
ATOM 757 C C . LEU A 1 96 ? -10.102 -2.182 -1.980 1.00 82.38 96 LEU A C 1
ATOM 759 O O . LEU A 1 96 ? -11.222 -2.659 -1.835 1.00 82.38 96 LEU A O 1
ATOM 763 N N . LYS A 1 97 ? -9.109 -2.412 -1.117 1.00 80.56 97 LYS A N 1
ATOM 764 C CA . LYS A 1 97 ? -9.258 -3.285 0.049 1.00 80.56 97 LYS A CA 1
ATOM 765 C C . LYS A 1 97 ? -10.178 -2.690 1.122 1.00 80.56 97 LYS A C 1
ATOM 767 O O . LYS A 1 97 ? -10.894 -3.444 1.765 1.00 80.56 97 LYS A O 1
ATOM 772 N N . PHE A 1 98 ? -10.167 -1.366 1.296 1.00 74.81 98 PHE A N 1
ATOM 773 C CA . PHE A 1 98 ? -10.852 -0.672 2.396 1.00 74.81 98 PHE A CA 1
ATOM 774 C C . PHE A 1 98 ? -12.021 0.228 1.962 1.00 74.81 98 PHE A C 1
ATOM 776 O O . PHE A 1 98 ? -12.747 0.713 2.820 1.00 74.81 98 PHE A O 1
ATOM 783 N N . GLN A 1 99 ? -12.244 0.464 0.663 1.00 65.88 99 GLN A N 1
ATOM 784 C CA . GLN A 1 99 ? -13.469 1.120 0.157 1.00 65.88 99 GLN A CA 1
ATOM 785 C C . GLN A 1 99 ? -14.547 0.115 -0.272 1.00 65.88 99 GLN A C 1
ATOM 787 O O . GLN A 1 99 ? -15.610 0.519 -0.726 1.00 65.88 99 GLN A O 1
ATOM 792 N N . GLY A 1 100 ? -14.294 -1.186 -0.119 1.00 52.19 100 GLY A N 1
ATOM 793 C CA . GLY A 1 100 ? -15.207 -2.272 -0.487 1.00 52.19 100 GLY A CA 1
ATOM 794 C C . GLY A 1 100 ? -16.236 -2.659 0.580 1.00 52.19 100 GLY A C 1
ATOM 795 O O . GLY A 1 100 ? -16.609 -3.825 0.643 1.00 52.19 100 GLY A O 1
ATOM 796 N N . THR A 1 101 ? -16.685 -1.727 1.420 1.00 40.44 101 THR A N 1
ATOM 797 C CA . THR A 1 101 ? -17.833 -1.945 2.317 1.00 40.44 101 THR A CA 1
ATOM 798 C C . THR A 1 101 ? -18.772 -0.752 2.229 1.00 40.44 101 THR A C 1
ATOM 800 O O . THR A 1 101 ? -18.639 0.226 2.964 1.00 40.44 101 THR A O 1
ATOM 803 N N . SER A 1 102 ? -19.695 -0.824 1.278 1.00 35.62 102 SER A N 1
ATOM 804 C CA . SER A 1 102 ? -20.962 -0.093 1.259 1.00 35.62 102 SER A CA 1
ATOM 805 C C . SER A 1 102 ? -22.049 -1.099 0.928 1.00 35.62 102 SER A C 1
ATOM 807 O O . SER A 1 102 ? -21.790 -1.923 0.021 1.00 35.62 102 SER A O 1
#

Sequence (102 aa):
MAEPAAMKRGVIEAPVLNTVTTNLEGQCELYTMEGGRLIRHTLKSMPARKVCAYCKFTGERFANGNIKQTFYHCETCNVPLCRFQSRECFLVYHKLKFQGTS

InterPro domains:
  IPR032718 PiggyBac transposable element-derived protein 4, C-terminal zinc-finger domain [PF13842] (45-94)

pLDDT: mean 74.74, std 15.88, range [35.62, 91.06]

Radius of gyration: 15.26 Å; chains: 1; bounding box: 37×42×36 Å